Protein AF-A0A1Y2CFA2-F1 (afdb_monomer)

Mean predicted aligned error: 14.26 Å

Nearest PDB structures (foldseek):
  2e2l-assembly1_D  TM=8.781E-01  e=7.350E-03  Helicobacter pylori 26695
  4hgd-assembly1_D  TM=7.201E-01  e=1.863E-02  Saccharomyces cerevisiae S288C
  2e2k-assembly1_D  TM=7.948E-01  e=2.327E-01  Helicobacter pylori 26695
  4p22-assembly1_B  TM=5.079E-01  e=4.328E+00  Homo sapiens

Solvent-accessible surface area (backbone atoms only — not comparable to full-atom values): 8482 Å² total; per-residue (Å²): 119,87,53,78,85,76,58,75,93,52,77,80,54,64,68,43,83,42,81,50,80,39,87,36,44,72,59,21,53,53,55,50,52,45,42,19,51,51,13,41,42,50,40,17,23,34,43,33,46,37,38,60,38,4,42,27,35,36,25,38,35,80,34,47,74,79,44,77,33,48,29,93,67,45,61,101,69,87,87,83,91,81,86,78,73,94,70,74,59,78,43,64,61,89,51,53,62,61,52,50,52,50,50,51,51,50,50,52,52,56,61,48,40,77,76,34,77,71,51,43,53,56,50,52,55,46,51,60,47,50,55,49,52,52,51,53,51,55,52,52,57,49,54,62,62,68,69,72,120

Organism: NCBI:txid329046

Foldseek 3Di:
DQDLVPDDLDLPAAEDEAEEEDQAAVVQVVVLQSVLVSLQQNQHKYFYDYPLRHKGFIAHSNSDTPDIAHRPRDDPDDDDDDDTDPDGDSRPSPCPVVVVVVVVVVVVLVVVCVVDPVSVVVVVVVVVVVVVVVVVVVVVVVVVVVVPD

Sequence (149 aa):
MDHPSLFPSSHFIDLVLSPAGIWDVSVGLVHMKMAAQRAVENGFGILRCDSKEGVSGYIDPTGRVQTQFRGSEMAESFALTVGFPKEKKKGGVGYGYWIVLFLVACWTAFGVWESDPEVKELVGAWKNRVLRFVRNFEDDDQVLRTSCI

pLDDT: mean 74.21, std 15.11, range [38.12, 94.12]

Secondary structure (DSSP, 8-state):
---GGGS---TT-SEEEEE---S-HHHHHHHHHHHHHHHHHHT-EEEEE--TTSEEEEE-TTS-EEEEEEGGG--S------PPPSS-----HHHHHHHHHHHHHHHHHHHHHTT-HHHHHHHHHHHHHHHHHHHHHHHHHHHHHHS--

Structure (mmCIF, N/CA/C/O backbone):
data_AF-A0A1Y2CFA2-F1
#
_entry.id   AF-A0A1Y2CFA2-F1
#
loop_
_atom_site.group_PDB
_atom_site.id
_atom_site.type_symbol
_atom_site.label_atom_id
_atom_site.label_alt_id
_atom_site.label_comp_id
_atom_site.label_asym_id
_atom_site.label_entity_id
_atom_site.label_seq_id
_atom_site.pdbx_PDB_ins_code
_atom_site.Cartn_x
_atom_site.Cartn_y
_atom_site.Cartn_z
_atom_site.occupancy
_atom_site.B_iso_or_equiv
_atom_site.auth_seq_id
_atom_site.auth_comp_id
_atom_site.auth_asym_id
_atom_site.auth_atom_id
_atom_site.pdbx_PDB_model_num
ATOM 1 N N . MET A 1 1 ? 1.886 -9.527 2.588 1.00 61.09 1 MET A N 1
ATOM 2 C CA . MET A 1 1 ? 1.738 -8.344 1.703 1.00 61.09 1 MET A CA 1
ATOM 3 C C . MET A 1 1 ? 3.057 -7.920 1.074 1.00 61.09 1 MET A C 1
ATOM 5 O O . MET A 1 1 ? 3.043 -7.374 -0.020 1.00 61.09 1 MET A O 1
ATOM 9 N N . ASP A 1 2 ? 4.189 -8.175 1.728 1.00 65.38 2 ASP A N 1
ATOM 10 C CA . ASP A 1 2 ? 5.482 -7.560 1.390 1.00 65.38 2 ASP A CA 1
ATOM 11 C C . ASP A 1 2 ? 6.210 -8.234 0.213 1.00 65.38 2 ASP A C 1
ATOM 13 O O . ASP A 1 2 ? 7.371 -7.948 -0.065 1.00 65.38 2 ASP A O 1
ATOM 17 N N . HIS A 1 3 ? 5.544 -9.158 -0.484 1.00 66.56 3 HIS A N 1
ATOM 18 C CA . HIS A 1 3 ? 6.091 -9.884 -1.626 1.00 66.56 3 HIS A CA 1
ATOM 19 C C . HIS A 1 3 ? 5.298 -9.539 -2.890 1.00 66.56 3 HIS A C 1
ATOM 21 O O . HIS A 1 3 ? 4.165 -10.001 -3.044 1.00 66.56 3 HIS A O 1
ATOM 27 N N . PRO A 1 4 ? 5.884 -8.729 -3.794 1.00 63.28 4 PRO A N 1
ATOM 28 C CA . PRO A 1 4 ? 5.238 -8.272 -5.022 1.00 63.28 4 PRO A CA 1
ATOM 29 C C . PRO A 1 4 ? 4.705 -9.397 -5.903 1.00 63.28 4 PRO A C 1
ATOM 31 O O . PRO A 1 4 ? 3.626 -9.280 -6.470 1.00 63.28 4 PRO A O 1
ATOM 34 N N . SER A 1 5 ? 5.458 -10.494 -5.987 1.00 65.00 5 SER A N 1
ATOM 35 C CA . SER A 1 5 ? 5.206 -11.616 -6.892 1.00 65.00 5 SER A CA 1
ATOM 36 C C . SER A 1 5 ? 3.989 -12.462 -6.522 1.00 65.00 5 SER A C 1
ATOM 38 O O . SER A 1 5 ? 3.522 -13.236 -7.351 1.00 65.00 5 SER A O 1
ATOM 40 N N . LEU A 1 6 ? 3.477 -12.334 -5.295 1.00 66.62 6 LEU A N 1
ATOM 41 C CA . LEU A 1 6 ? 2.348 -13.134 -4.814 1.00 66.62 6 LEU A CA 1
ATOM 42 C C . LEU A 1 6 ? 0.987 -12.540 -5.184 1.00 66.62 6 LEU A C 1
ATOM 44 O O . LEU A 1 6 ? -0.025 -13.218 -5.026 1.00 66.62 6 LEU A O 1
ATOM 48 N N . PHE A 1 7 ? 0.942 -11.295 -5.667 1.00 67.00 7 PHE A N 1
ATOM 49 C CA . PHE A 1 7 ? -0.305 -10.689 -6.117 1.00 67.00 7 PHE A CA 1
ATOM 50 C C . PHE A 1 7 ? -0.507 -10.977 -7.604 1.00 67.00 7 PHE A C 1
ATOM 52 O O . PHE A 1 7 ? 0.239 -10.445 -8.430 1.00 67.00 7 PHE A O 1
ATOM 59 N N . PRO A 1 8 ? -1.499 -11.812 -7.974 1.00 59.78 8 PRO A N 1
ATOM 60 C CA . PRO A 1 8 ? -1.845 -11.967 -9.374 1.00 59.78 8 PRO A CA 1
ATOM 61 C C . PRO A 1 8 ? -2.270 -10.600 -9.909 1.00 59.78 8 PRO A C 1
ATOM 63 O O . PRO A 1 8 ? -2.994 -9.867 -9.232 1.00 59.78 8 PRO A O 1
ATOM 66 N N . SER A 1 9 ? -1.833 -10.267 -11.124 1.00 60.28 9 SER A N 1
ATOM 67 C CA . SER A 1 9 ? -2.206 -9.052 -11.862 1.00 60.28 9 SER A CA 1
ATOM 68 C C . SER A 1 9 ? -3.685 -9.117 -12.268 1.00 60.28 9 SER A C 1
ATOM 70 O O . SER A 1 9 ? -4.040 -9.197 -13.439 1.00 60.28 9 SER A O 1
ATOM 72 N N . SER A 1 10 ? -4.572 -9.198 -11.285 1.00 60.12 10 SER A N 1
ATOM 73 C CA . SER A 1 10 ? -5.991 -9.419 -11.479 1.00 60.12 10 SER A CA 1
ATOM 74 C C . SER A 1 10 ? -6.677 -8.060 -11.506 1.00 60.12 10 SER A C 1
ATOM 76 O O . SER A 1 10 ? -6.833 -7.397 -10.481 1.00 60.12 10 SER A O 1
ATOM 78 N N . HIS A 1 11 ? -7.141 -7.670 -12.691 1.00 64.75 11 HIS A N 1
ATOM 79 C CA . HIS A 1 11 ? -7.908 -6.443 -12.910 1.00 64.75 11 HIS A CA 1
ATOM 80 C C . HIS A 1 11 ? -9.305 -6.461 -12.270 1.00 64.75 11 HIS A C 1
ATOM 82 O O . HIS A 1 11 ? -10.067 -5.525 -12.477 1.00 64.75 11 HIS A O 1
ATOM 88 N N . PHE A 1 12 ? -9.670 -7.507 -11.522 1.00 74.25 12 PHE A N 1
ATOM 89 C CA . PHE A 1 12 ? -11.026 -7.708 -11.011 1.00 74.25 12 PHE A CA 1
ATOM 90 C C . PHE A 1 12 ? -11.165 -7.522 -9.501 1.00 74.25 12 PHE A C 1
ATOM 92 O O . PHE A 1 12 ? -12.290 -7.547 -9.012 1.00 74.25 12 PHE A O 1
ATOM 99 N N . ILE A 1 13 ? -10.081 -7.284 -8.766 1.00 82.12 13 ILE A N 1
ATOM 100 C CA . ILE A 1 13 ? -10.134 -7.120 -7.308 1.00 82.12 13 ILE A CA 1
ATOM 101 C C . ILE A 1 13 ? -10.300 -5.637 -6.966 1.00 82.12 13 ILE A C 1
ATOM 103 O O . ILE A 1 13 ? -9.520 -4.815 -7.428 1.00 82.12 13 ILE A O 1
ATOM 107 N N . ASP A 1 14 ? -11.312 -5.305 -6.160 1.00 86.44 14 ASP A N 1
ATOM 108 C CA . ASP A 1 14 ? -11.540 -3.939 -5.651 1.00 86.44 14 ASP A CA 1
ATOM 109 C C . ASP A 1 14 ? -10.980 -3.733 -4.241 1.00 86.44 14 ASP A C 1
ATOM 111 O O . ASP A 1 14 ? -10.549 -2.635 -3.889 1.00 86.44 14 ASP A O 1
ATOM 115 N N . LEU A 1 15 ? -10.973 -4.800 -3.437 1.00 88.12 15 LEU A N 1
ATOM 116 C CA . LEU A 1 15 ? -10.531 -4.799 -2.049 1.00 88.12 15 LEU A CA 1
ATOM 117 C C . LEU A 1 15 ? -9.751 -6.073 -1.737 1.00 88.12 15 LEU A C 1
ATOM 119 O O . LEU A 1 15 ? -10.203 -7.176 -2.041 1.00 88.12 15 LEU A O 1
ATOM 123 N N . VAL A 1 16 ? -8.622 -5.919 -1.055 1.00 90.00 16 VAL A N 1
ATOM 124 C CA . VAL A 1 16 ? -7.852 -7.015 -0.469 1.00 90.00 16 VAL A CA 1
ATOM 125 C C . VAL A 1 16 ? -7.904 -6.919 1.048 1.00 90.00 16 VAL A C 1
ATOM 127 O O . VAL A 1 16 ? -7.634 -5.867 1.628 1.00 90.00 16 VAL A O 1
ATOM 130 N N . LEU A 1 17 ? -8.207 -8.045 1.691 1.00 91.31 17 LEU A N 1
ATOM 131 C CA . LEU A 1 17 ? -8.085 -8.195 3.135 1.00 91.31 17 LEU A CA 1
ATOM 132 C C . LEU A 1 17 ? -6.664 -8.632 3.488 1.00 91.31 17 LEU A C 1
ATOM 134 O O . LEU A 1 17 ? -6.119 -9.560 2.893 1.00 91.31 17 LEU A O 1
ATOM 138 N N . SER A 1 18 ? -6.075 -7.960 4.469 1.00 89.69 18 SER A N 1
ATOM 139 C CA . SER A 1 18 ? -4.706 -8.193 4.911 1.00 89.69 18 SER A CA 1
ATOM 140 C C . SER A 1 18 ? -4.644 -8.378 6.418 1.00 89.69 18 SER A C 1
ATOM 142 O O . SER A 1 18 ? -4.257 -7.440 7.124 1.00 89.69 18 SER A O 1
ATOM 144 N N . PRO A 1 19 ? -5.009 -9.564 6.923 1.00 89.75 19 PRO A N 1
ATOM 145 C CA . PRO A 1 19 ? -4.743 -9.896 8.310 1.00 89.75 19 PRO A CA 1
ATOM 146 C C . PRO A 1 19 ? -3.228 -9.909 8.560 1.00 89.75 19 PRO A C 1
ATOM 148 O O . PRO A 1 19 ? -2.451 -10.397 7.735 1.00 89.75 19 PRO A O 1
ATOM 151 N N . ALA A 1 20 ? -2.812 -9.349 9.687 1.00 86.56 20 ALA A N 1
ATOM 152 C CA . ALA A 1 20 ? -1.434 -9.316 10.150 1.00 86.56 20 ALA A CA 1
ATOM 153 C C . ALA A 1 20 ? -1.381 -9.581 11.664 1.00 86.56 20 ALA A C 1
ATOM 155 O O . ALA A 1 20 ? -2.386 -9.473 12.363 1.00 86.56 20 ALA A O 1
ATOM 156 N N . GLY A 1 21 ? -0.210 -9.986 12.148 1.00 84.94 21 GLY A N 1
ATOM 157 C CA . GLY A 1 21 ? 0.059 -10.236 13.563 1.00 84.94 21 GLY A CA 1
ATOM 158 C C . GLY A 1 21 ? 1.416 -9.661 13.932 1.00 84.94 21 GLY A C 1
ATOM 159 O O . GLY A 1 21 ? 2.360 -10.403 14.190 1.00 84.94 21 GLY A O 1
ATOM 160 N N . ILE A 1 22 ? 1.537 -8.341 13.842 1.00 83.94 22 ILE A N 1
ATOM 161 C CA . ILE A 1 22 ? 2.773 -7.625 14.141 1.00 83.94 22 ILE A CA 1
ATOM 162 C C . ILE A 1 22 ? 2.851 -7.332 15.643 1.00 83.94 22 ILE A C 1
ATOM 164 O O . ILE A 1 22 ? 1.848 -6.992 16.267 1.00 83.94 22 ILE A O 1
ATOM 168 N N . TRP A 1 23 ? 4.060 -7.474 16.189 1.00 81.56 23 TRP A N 1
ATOM 169 C CA . TRP A 1 23 ? 4.400 -7.342 17.614 1.00 81.56 23 TRP A CA 1
ATOM 170 C C . TRP A 1 23 ? 4.865 -5.934 18.017 1.00 81.56 23 TRP A C 1
ATOM 172 O O . TRP A 1 23 ? 5.237 -5.701 19.161 1.00 81.56 23 TRP A O 1
ATOM 182 N N . ASP A 1 24 ? 4.942 -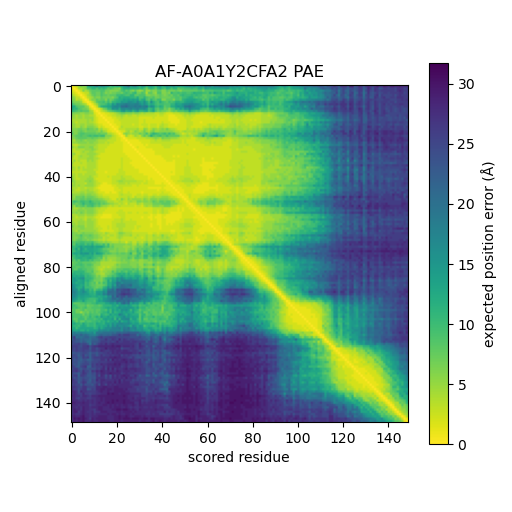5.004 17.065 1.00 87.06 24 ASP A N 1
ATOM 183 C CA . ASP A 1 24 ? 5.424 -3.649 17.308 1.00 87.06 24 ASP A CA 1
ATOM 184 C C . ASP A 1 24 ? 4.843 -2.626 16.316 1.00 87.06 24 ASP A C 1
ATOM 186 O O . ASP A 1 24 ? 4.787 -2.842 15.099 1.00 87.06 24 ASP A O 1
ATOM 190 N N . VAL A 1 25 ? 4.462 -1.456 16.833 1.00 89.12 25 VAL A N 1
ATOM 191 C CA . VAL A 1 25 ? 3.822 -0.394 16.045 1.00 89.12 25 VAL A CA 1
ATOM 192 C C . VAL A 1 25 ? 4.772 0.168 14.986 1.00 89.12 25 VAL A C 1
ATOM 194 O O . VAL A 1 25 ? 4.338 0.472 13.873 1.00 89.12 25 VAL A O 1
ATOM 197 N N . SER A 1 26 ? 6.067 0.304 15.288 1.00 89.69 26 SER A N 1
ATOM 198 C CA . SER A 1 26 ? 7.049 0.843 14.341 1.00 89.69 26 SER A CA 1
ATOM 199 C C . SER A 1 26 ? 7.238 -0.090 13.144 1.00 89.69 26 SER A C 1
ATOM 201 O O . SER A 1 26 ? 7.243 0.371 11.998 1.00 89.69 26 SER A O 1
ATOM 203 N N . VAL A 1 27 ? 7.263 -1.404 13.389 1.00 88.88 27 VAL A N 1
ATOM 204 C CA . VAL A 1 27 ? 7.261 -2.429 12.338 1.00 88.88 27 VAL A CA 1
ATOM 205 C C . VAL A 1 27 ? 5.949 -2.353 11.554 1.00 88.88 27 VAL A C 1
ATOM 207 O O . VAL A 1 27 ? 5.960 -2.271 10.324 1.00 88.88 27 VAL A O 1
ATOM 210 N N . GLY A 1 28 ? 4.811 -2.249 12.245 1.00 88.56 28 GLY A N 1
ATOM 211 C CA . GLY A 1 28 ? 3.493 -2.112 11.622 1.00 88.56 28 GLY A CA 1
ATOM 212 C C . GLY A 1 28 ? 3.397 -0.931 10.654 1.00 88.56 28 GLY A C 1
ATOM 213 O O . GLY A 1 28 ? 2.842 -1.065 9.562 1.00 88.56 28 GLY A O 1
ATOM 214 N N . LEU A 1 29 ? 4.011 0.206 10.991 1.00 91.00 29 LEU A N 1
ATOM 215 C CA . LEU A 1 29 ? 4.069 1.382 10.119 1.00 91.0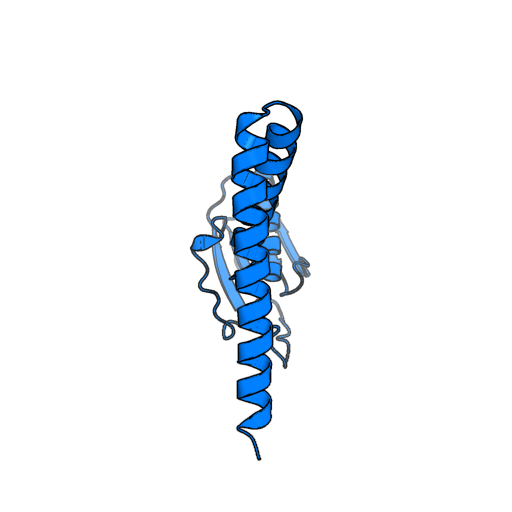0 29 LEU A CA 1
ATOM 216 C C . LEU A 1 29 ? 4.866 1.134 8.836 1.00 91.00 29 LEU A C 1
ATOM 218 O O . LEU A 1 29 ? 4.463 1.604 7.769 1.00 91.00 29 LEU A O 1
ATOM 222 N N . VAL A 1 30 ? 5.977 0.402 8.913 1.00 91.38 30 VAL A N 1
ATOM 223 C CA . VAL A 1 30 ? 6.770 0.034 7.731 1.00 91.38 30 VAL A CA 1
ATOM 224 C C . VAL A 1 30 ? 5.958 -0.881 6.816 1.00 91.38 30 VAL A C 1
ATOM 226 O O . VAL A 1 30 ? 5.835 -0.605 5.621 1.00 91.38 30 VAL A O 1
ATOM 229 N N . HIS A 1 31 ? 5.315 -1.905 7.374 1.00 90.69 31 HIS A N 1
ATOM 230 C CA . HIS A 1 31 ? 4.466 -2.808 6.598 1.00 90.69 31 HIS A CA 1
ATOM 231 C C . HIS A 1 31 ? 3.219 -2.108 6.030 1.00 90.69 31 HIS A C 1
ATOM 233 O O . HIS A 1 31 ? 2.748 -2.469 4.951 1.00 90.69 31 HIS A O 1
ATOM 239 N N . MET A 1 32 ? 2.689 -1.084 6.706 1.00 90.19 32 MET A N 1
ATOM 240 C CA . MET A 1 32 ? 1.597 -0.262 6.175 1.00 90.19 32 MET A CA 1
ATOM 241 C C . MET A 1 32 ? 2.039 0.524 4.932 1.00 90.19 32 MET A C 1
ATOM 243 O O . MET A 1 32 ? 1.296 0.593 3.955 1.00 90.19 32 MET A O 1
ATOM 247 N N . LYS A 1 33 ? 3.273 1.053 4.917 1.00 91.56 33 LYS A N 1
ATOM 248 C CA . LYS A 1 33 ? 3.852 1.704 3.726 1.00 91.56 33 LYS A CA 1
ATOM 249 C C . LYS A 1 33 ? 4.038 0.719 2.571 1.00 91.56 33 LYS A C 1
ATOM 251 O O . LYS A 1 33 ? 3.699 1.040 1.435 1.00 91.56 33 LYS A O 1
ATOM 256 N N . MET A 1 34 ? 4.527 -0.489 2.855 1.00 90.62 34 MET A N 1
ATOM 257 C CA . MET A 1 34 ? 4.672 -1.538 1.838 1.00 90.62 34 MET A CA 1
ATOM 258 C C . MET A 1 34 ? 3.314 -1.942 1.256 1.00 90.62 34 MET A C 1
ATOM 260 O O . MET A 1 34 ? 3.176 -2.041 0.037 1.00 90.62 34 MET A O 1
ATOM 264 N N . ALA A 1 35 ? 2.296 -2.104 2.106 1.00 90.38 35 ALA A N 1
ATOM 265 C CA . ALA A 1 35 ? 0.927 -2.365 1.673 1.00 90.38 35 ALA A CA 1
ATOM 266 C C . ALA A 1 35 ? 0.387 -1.226 0.795 1.00 90.38 35 ALA A C 1
ATOM 268 O O . ALA A 1 35 ? -0.176 -1.493 -0.261 1.00 90.38 35 ALA A O 1
ATOM 269 N N . ALA A 1 36 ? 0.628 0.038 1.150 1.00 90.81 36 ALA A N 1
ATOM 270 C CA . ALA A 1 36 ? 0.210 1.168 0.323 1.00 90.81 36 ALA A CA 1
ATOM 271 C C . ALA A 1 36 ? 0.808 1.134 -1.085 1.00 90.81 36 ALA A C 1
ATOM 273 O O . ALA A 1 36 ? 0.103 1.377 -2.064 1.00 90.81 36 ALA A O 1
ATOM 274 N N . GLN A 1 37 ? 2.074 0.741 -1.209 1.00 89.00 37 GLN A N 1
ATOM 275 C CA . GLN A 1 37 ? 2.678 0.528 -2.518 1.00 89.00 37 GLN A CA 1
ATOM 276 C C . GLN A 1 37 ? 1.987 -0.612 -3.288 1.00 89.00 37 GLN A C 1
ATOM 278 O O . GLN A 1 37 ? 1.740 -0.471 -4.484 1.00 89.00 37 GLN A O 1
ATOM 283 N N . ARG A 1 38 ? 1.599 -1.710 -2.619 1.00 85.75 38 ARG A N 1
ATOM 284 C CA . ARG A 1 38 ? 0.827 -2.793 -3.261 1.00 85.75 38 ARG A CA 1
ATOM 285 C C . ARG A 1 38 ? -0.534 -2.308 -3.770 1.00 85.75 38 ARG A C 1
ATOM 287 O O . ARG A 1 38 ? -0.936 -2.724 -4.856 1.00 85.75 38 ARG A O 1
ATOM 294 N N . ALA A 1 39 ? -1.213 -1.437 -3.019 1.00 87.94 39 ALA A N 1
ATOM 295 C CA . ALA A 1 39 ? -2.492 -0.852 -3.422 1.00 87.94 39 ALA A CA 1
ATOM 296 C C . ALA A 1 39 ? -2.348 -0.038 -4.717 1.00 87.94 39 ALA A C 1
ATOM 298 O O . ALA A 1 39 ? -3.117 -0.242 -5.652 1.00 87.94 39 ALA A O 1
ATOM 299 N N . VAL A 1 40 ? -1.310 0.805 -4.806 1.00 86.38 40 VAL A N 1
ATOM 300 C CA . VAL A 1 40 ? -1.003 1.605 -6.008 1.00 86.38 40 VAL A CA 1
ATOM 301 C C . VAL A 1 40 ? -0.676 0.724 -7.201 1.00 86.38 40 VAL A C 1
ATOM 303 O O . VAL A 1 40 ? -1.217 0.919 -8.286 1.00 86.38 40 VAL A O 1
ATOM 306 N N . GLU A 1 41 ? 0.230 -0.233 -7.010 1.00 80.75 41 GLU A N 1
ATOM 307 C C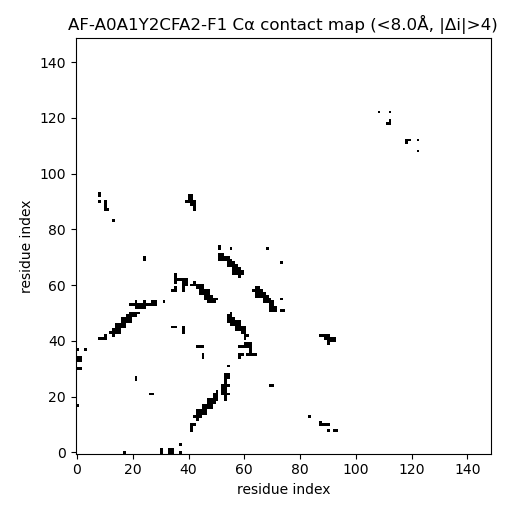A . GLU A 1 41 ? 0.713 -1.078 -8.097 1.00 80.75 41 GLU A CA 1
ATOM 308 C C . GLU A 1 41 ? -0.438 -1.860 -8.742 1.00 80.75 41 GLU A C 1
ATOM 310 O O . GLU A 1 41 ? -0.538 -1.928 -9.969 1.00 80.75 41 GLU A O 1
ATOM 315 N N . ASN A 1 42 ? -1.347 -2.393 -7.924 1.00 80.69 42 ASN A N 1
ATOM 316 C CA . ASN A 1 42 ? -2.422 -3.256 -8.399 1.00 80.69 42 ASN A CA 1
ATOM 317 C C . ASN A 1 42 ? -3.758 -2.536 -8.633 1.00 80.69 42 ASN A C 1
ATOM 319 O O . ASN A 1 42 ? -4.630 -3.090 -9.299 1.00 80.69 42 ASN A O 1
ATOM 323 N N . GLY A 1 43 ? -3.929 -1.316 -8.122 1.00 83.12 43 GLY A N 1
ATOM 324 C CA . GLY A 1 43 ? -5.154 -0.534 -8.281 1.00 83.12 43 GLY A CA 1
ATOM 325 C C . GLY A 1 43 ? -6.341 -1.024 -7.444 1.00 83.12 43 GLY A C 1
ATOM 326 O O . GLY A 1 43 ? -7.480 -0.768 -7.828 1.00 83.12 43 GLY A O 1
ATOM 327 N N . PHE A 1 44 ? -6.098 -1.693 -6.313 1.00 87.12 44 PHE A N 1
ATOM 328 C CA . PHE A 1 44 ? -7.135 -2.127 -5.366 1.00 87.12 44 PHE A CA 1
ATOM 329 C C . PHE A 1 44 ? -6.969 -1.466 -3.996 1.00 87.12 44 PHE A C 1
ATOM 331 O O . PHE A 1 44 ? -5.870 -1.068 -3.613 1.00 87.12 44 PHE A O 1
ATOM 338 N N . GLY A 1 45 ? -8.058 -1.378 -3.233 1.00 90.56 45 GLY A N 1
ATOM 339 C CA . GLY A 1 45 ? -8.008 -0.973 -1.832 1.00 90.56 45 GLY A CA 1
ATOM 340 C C . GLY A 1 45 ? -7.479 -2.101 -0.949 1.00 90.56 45 GLY A C 1
ATOM 341 O O . GLY A 1 45 ? -7.637 -3.281 -1.262 1.00 90.56 45 GLY A O 1
ATOM 342 N N . ILE A 1 46 ? -6.874 -1.758 0.182 1.00 92.31 46 ILE A N 1
ATOM 343 C CA . ILE A 1 46 ? -6.395 -2.722 1.173 1.00 92.31 46 ILE A CA 1
ATOM 344 C C . ILE A 1 46 ? -7.018 -2.401 2.518 1.00 92.31 46 ILE A C 1
ATOM 346 O O . ILE A 1 46 ? -6.803 -1.322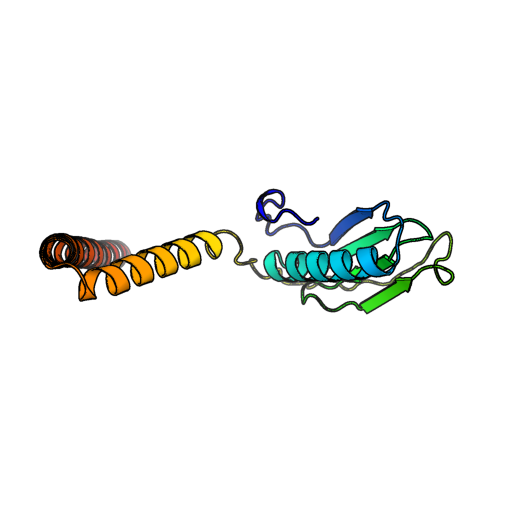 3.067 1.00 92.31 46 ILE A O 1
ATOM 350 N N . LEU A 1 47 ? -7.728 -3.374 3.080 1.00 93.81 47 LEU A N 1
ATOM 351 C CA . LEU A 1 47 ? -8.135 -3.352 4.476 1.00 93.81 47 LEU A CA 1
ATOM 352 C C . LEU A 1 47 ? -7.151 -4.194 5.282 1.00 93.81 47 LEU A C 1
ATOM 354 O O . LEU A 1 47 ? -7.084 -5.415 5.131 1.00 93.81 47 LEU A O 1
ATOM 358 N N . ARG A 1 48 ? -6.369 -3.529 6.124 1.00 91.38 48 ARG A N 1
ATOM 359 C CA . ARG A 1 48 ? -5.391 -4.163 6.998 1.00 91.38 48 ARG A CA 1
ATOM 360 C C . ARG A 1 48 ? -5.960 -4.276 8.405 1.00 91.38 48 ARG A C 1
ATOM 362 O O . ARG A 1 48 ? -6.332 -3.267 9.003 1.00 91.38 48 ARG A O 1
ATOM 369 N N . CYS A 1 49 ? -5.969 -5.496 8.925 1.00 89.75 49 CYS A N 1
ATOM 370 C CA . CYS A 1 49 ? -6.394 -5.795 10.287 1.00 89.75 49 CYS A CA 1
ATOM 371 C C . CYS A 1 49 ? -5.221 -6.458 11.000 1.00 89.75 49 CYS A C 1
ATOM 373 O O . CYS A 1 49 ? -4.782 -7.529 10.591 1.00 89.75 49 CYS A O 1
ATOM 375 N N . ASP A 1 50 ? -4.691 -5.801 12.017 1.00 89.56 50 ASP A N 1
ATOM 376 C CA . ASP A 1 50 ? -3.529 -6.245 12.779 1.00 89.56 50 ASP A CA 1
ATOM 377 C C . ASP A 1 50 ? -3.905 -6.475 14.250 1.00 89.56 50 ASP A C 1
ATOM 379 O O . ASP A 1 50 ? -5.005 -6.127 14.688 1.00 89.56 50 ASP A O 1
ATOM 383 N N . SER A 1 51 ? -2.991 -7.074 15.009 1.00 84.69 51 SER A N 1
ATOM 384 C CA . SER A 1 51 ? -3.128 -7.235 16.459 1.00 84.69 51 SER A CA 1
ATOM 385 C C . SER A 1 51 ? -3.036 -5.881 17.179 1.00 84.69 51 SER A C 1
ATOM 387 O O . SER A 1 51 ? -2.516 -4.927 16.604 1.00 84.69 51 SER A O 1
ATOM 389 N N . LYS A 1 52 ? -3.456 -5.796 18.455 1.00 81.81 52 LYS A N 1
ATOM 390 C CA . LYS A 1 52 ? -3.397 -4.558 19.268 1.00 81.81 52 LYS A CA 1
ATOM 391 C C . LYS A 1 52 ? -2.004 -3.915 19.344 1.00 81.81 52 LYS A C 1
ATOM 393 O O . LYS A 1 52 ? -1.908 -2.734 19.646 1.00 81.81 52 LYS A O 1
ATOM 398 N N . GLU A 1 53 ? -0.935 -4.652 19.068 1.00 84.62 53 GLU A N 1
ATOM 399 C CA . GLU A 1 53 ? 0.442 -4.141 19.090 1.00 84.62 53 GLU A CA 1
ATOM 400 C C . GLU A 1 53 ? 0.917 -3.635 17.716 1.00 84.62 53 GLU A C 1
ATOM 402 O O . GLU A 1 53 ? 1.980 -3.027 17.607 1.00 84.62 53 GLU A O 1
ATOM 407 N N . GLY A 1 54 ? 0.120 -3.840 16.665 1.00 87.50 54 GLY A N 1
ATOM 408 C CA . GLY A 1 54 ? 0.436 -3.482 15.287 1.00 87.50 54 GLY A CA 1
ATOM 409 C C . GLY A 1 54 ? -0.261 -2.214 14.785 1.00 87.50 54 GLY A C 1
ATOM 410 O O . GLY A 1 54 ? -0.473 -1.231 15.505 1.00 87.50 54 GLY A O 1
ATOM 411 N N . VAL A 1 55 ? -0.593 -2.230 13.490 1.00 90.50 55 VAL A N 1
ATOM 412 C CA . VAL A 1 55 ? -1.248 -1.116 12.792 1.00 90.50 55 VAL A CA 1
ATOM 413 C C . VAL A 1 55 ? -2.370 -1.642 11.903 1.00 90.50 55 VAL A C 1
ATOM 415 O O . VAL A 1 55 ? -2.120 -2.319 10.904 1.00 90.50 55 VAL A O 1
ATOM 418 N N . SER A 1 56 ? -3.599 -1.252 12.233 1.00 91.75 56 SER A N 1
ATOM 419 C CA . SER A 1 56 ? -4.795 -1.522 11.431 1.00 91.75 56 SER A CA 1
ATOM 420 C C . SER A 1 56 ? -5.198 -0.285 10.635 1.00 91.75 56 SER A C 1
ATOM 422 O O . SER A 1 56 ? -4.893 0.845 11.021 1.00 91.75 56 SER A O 1
ATOM 424 N N . GLY A 1 57 ? -5.895 -0.466 9.519 1.00 92.19 57 GLY A N 1
ATOM 425 C CA . GLY A 1 57 ? -6.378 0.663 8.734 1.00 92.19 57 GLY A CA 1
ATOM 426 C C . GLY A 1 57 ? -6.833 0.307 7.331 1.00 92.19 57 GLY A C 1
ATOM 427 O O . GLY A 1 57 ? -6.753 -0.840 6.894 1.00 92.19 57 GLY A O 1
ATOM 428 N N . TYR A 1 58 ? -7.284 1.329 6.612 1.00 94.12 58 TYR A N 1
ATOM 429 C CA . TYR A 1 58 ? -7.685 1.217 5.216 1.00 94.12 58 TYR A CA 1
ATOM 430 C C . TYR A 1 58 ? -6.791 2.076 4.327 1.00 94.12 58 TYR A C 1
ATOM 432 O O . TYR A 1 58 ? -6.514 3.242 4.628 1.00 94.12 58 TYR A O 1
ATOM 440 N N . ILE A 1 59 ? -6.363 1.480 3.219 1.00 94.06 59 ILE A N 1
ATOM 441 C CA . ILE A 1 59 ? -5.569 2.112 2.177 1.00 94.06 59 ILE A CA 1
ATOM 442 C C . ILE A 1 59 ? -6.377 2.085 0.893 1.00 94.06 59 ILE A C 1
ATOM 444 O O . ILE A 1 59 ? -6.844 1.027 0.475 1.00 94.06 59 ILE A O 1
ATOM 448 N N . ASP A 1 60 ? -6.544 3.237 0.263 1.00 91.62 60 ASP A N 1
ATOM 449 C CA . ASP A 1 60 ? -7.255 3.309 -1.005 1.00 91.62 60 ASP A CA 1
ATOM 450 C C . ASP A 1 60 ? -6.369 2.865 -2.193 1.00 91.62 60 ASP A C 1
ATOM 452 O O . ASP A 1 60 ? -5.147 2.743 -2.052 1.00 91.62 60 ASP A O 1
ATOM 456 N N . PRO A 1 61 ? -6.949 2.649 -3.390 1.00 88.56 61 PRO A N 1
ATOM 457 C CA . PRO A 1 61 ? -6.195 2.274 -4.591 1.00 88.56 61 PRO A CA 1
ATOM 458 C C . PRO A 1 61 ? -5.101 3.263 -5.023 1.00 88.56 61 PRO A C 1
ATOM 460 O O . PRO A 1 61 ? -4.299 2.949 -5.897 1.00 88.56 61 PRO A O 1
ATOM 463 N N . THR A 1 62 ? -5.071 4.475 -4.462 1.00 88.62 62 THR A N 1
ATOM 464 C CA . THR A 1 62 ? -4.032 5.481 -4.735 1.00 88.62 62 THR A CA 1
ATOM 465 C C . THR A 1 62 ? -2.878 5.419 -3.736 1.00 88.62 62 THR A C 1
ATOM 467 O O . THR A 1 62 ? -1.951 6.225 -3.817 1.00 88.62 62 THR A O 1
ATOM 470 N N . GLY A 1 63 ? -2.916 4.467 -2.800 1.00 89.06 63 GLY A N 1
ATOM 471 C CA . GLY A 1 63 ? -1.924 4.313 -1.741 1.00 89.06 63 GLY A CA 1
ATOM 472 C C . GLY A 1 63 ? -2.116 5.281 -0.578 1.00 89.06 63 GLY A C 1
ATOM 473 O O . GLY A 1 63 ? -1.248 5.360 0.292 1.00 89.06 63 GLY A O 1
ATOM 474 N N . ARG A 1 64 ? -3.224 6.031 -0.526 1.00 90.94 64 ARG A N 1
ATOM 475 C CA . ARG A 1 64 ? -3.494 6.927 0.600 1.00 90.94 64 ARG A CA 1
ATOM 476 C C . ARG A 1 64 ? -4.105 6.144 1.749 1.00 90.94 64 ARG A C 1
ATOM 478 O O . ARG A 1 64 ? -5.083 5.418 1.582 1.00 90.94 64 ARG A O 1
ATOM 485 N N . VAL A 1 65 ? -3.536 6.332 2.934 1.00 93.06 65 VAL A N 1
ATOM 486 C CA . VAL A 1 65 ? -4.092 5.803 4.180 1.00 93.06 65 VAL A CA 1
ATOM 487 C C . VAL A 1 65 ? -5.258 6.702 4.589 1.00 93.06 65 VAL A C 1
ATOM 489 O O . VAL A 1 65 ? -5.048 7.839 5.000 1.00 93.06 65 VAL A O 1
ATOM 492 N N . GLN A 1 66 ? -6.484 6.206 4.438 1.00 89.94 66 GLN A N 1
ATOM 493 C CA . GLN A 1 66 ? 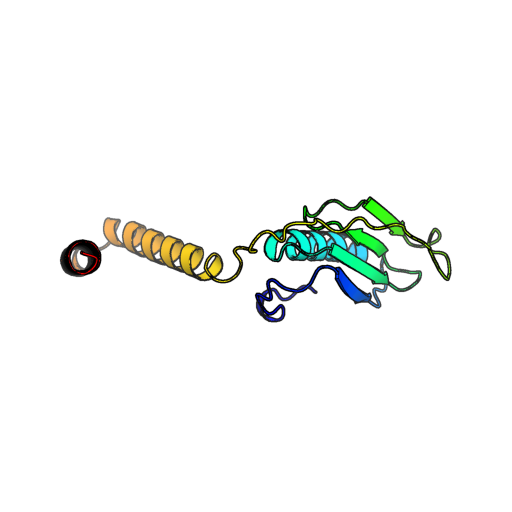-7.714 6.938 4.776 1.00 89.94 66 GLN A CA 1
ATOM 494 C C . GLN A 1 66 ? -7.996 6.883 6.279 1.00 89.94 66 GLN A C 1
ATOM 496 O O . GLN A 1 66 ? -8.494 7.833 6.876 1.00 89.94 66 GLN A O 1
ATOM 501 N N . THR A 1 67 ? -7.688 5.750 6.906 1.00 88.38 67 THR A N 1
ATOM 502 C CA . THR A 1 67 ? -7.873 5.556 8.344 1.00 88.38 67 THR A CA 1
ATOM 503 C C . THR A 1 67 ? -6.793 4.642 8.877 1.00 88.38 67 THR A C 1
ATOM 505 O O . THR A 1 67 ? -6.371 3.706 8.194 1.00 88.38 67 THR A O 1
ATOM 508 N N . GLN A 1 68 ? -6.350 4.928 10.096 1.00 90.69 68 GLN A N 1
ATOM 509 C CA . GLN A 1 68 ? -5.279 4.208 10.749 1.00 90.69 68 GLN A CA 1
ATOM 510 C C . GLN A 1 68 ? -5.512 4.156 12.256 1.00 90.69 68 GLN A C 1
ATOM 512 O O . GLN A 1 68 ? -5.789 5.183 12.865 1.00 90.69 68 GLN A O 1
ATOM 517 N N . PHE A 1 69 ? -5.333 2.974 12.834 1.00 90.06 69 PHE A N 1
ATOM 518 C CA . PHE A 1 69 ? -5.373 2.719 14.270 1.00 90.06 69 PHE A CA 1
ATOM 519 C C . PHE A 1 69 ? -4.051 2.081 14.687 1.00 90.06 69 PHE A C 1
ATOM 521 O O . PHE A 1 69 ? -3.524 1.219 13.974 1.00 90.06 69 PHE A O 1
ATOM 528 N N . ARG A 1 70 ? -3.490 2.521 15.814 1.00 89.94 70 ARG A N 1
ATOM 529 C CA . ARG A 1 70 ? -2.153 2.111 16.260 1.00 89.94 70 ARG A CA 1
ATOM 530 C C . ARG A 1 70 ? -2.169 1.763 17.740 1.00 89.94 70 ARG A C 1
ATOM 532 O O . ARG A 1 70 ? -2.699 2.533 18.536 1.00 89.94 70 ARG A O 1
ATOM 539 N N . GLY A 1 71 ? -1.526 0.659 18.113 1.00 80.56 71 GLY A N 1
ATOM 540 C CA . GLY A 1 71 ? -1.283 0.340 19.520 1.00 80.56 71 GLY A CA 1
ATOM 541 C C . GLY A 1 71 ? -2.553 0.404 20.381 1.00 80.56 71 GLY A C 1
ATOM 542 O O . GLY A 1 71 ? -3.580 -0.202 20.081 1.00 80.56 71 GLY A O 1
ATOM 543 N N . SER A 1 72 ? -2.506 1.234 21.425 1.00 77.31 72 SER A N 1
ATOM 544 C CA . SER A 1 72 ? -3.604 1.436 22.378 1.00 77.31 72 SER A CA 1
ATOM 545 C C . SER A 1 72 ? -4.878 2.059 21.793 1.00 77.31 72 SER A C 1
ATOM 547 O O . SER A 1 72 ? -5.915 2.012 22.443 1.00 77.31 72 SER A O 1
ATOM 549 N N . GLU A 1 73 ? -4.831 2.643 20.592 1.00 79.56 73 GLU A N 1
ATOM 550 C CA . GLU A 1 73 ? -6.009 3.203 19.905 1.00 79.56 73 GLU A CA 1
ATOM 551 C C . GLU A 1 73 ? -6.847 2.122 19.202 1.00 79.56 73 GLU A C 1
ATOM 553 O O . GLU A 1 73 ? -7.892 2.406 18.615 1.00 79.56 73 GLU A O 1
ATOM 558 N N . MET A 1 74 ? -6.377 0.875 19.211 1.00 79.38 74 MET A N 1
ATOM 559 C CA . MET A 1 74 ? -6.973 -0.210 18.450 1.00 79.38 74 MET A CA 1
ATOM 560 C C . MET A 1 74 ? -8.132 -0.846 19.217 1.00 79.38 74 MET A C 1
ATOM 562 O O . MET A 1 74 ? -7.952 -1.616 20.165 1.00 79.38 74 MET A O 1
ATOM 566 N N . ALA A 1 75 ? -9.344 -0.502 18.788 1.00 73.62 75 ALA A N 1
ATOM 567 C CA . ALA A 1 75 ? -10.562 -1.157 19.238 1.00 73.62 75 ALA A CA 1
ATOM 568 C C . ALA A 1 75 ? -10.619 -2.613 18.742 1.00 73.62 75 ALA A C 1
ATOM 570 O O . ALA A 1 75 ? -10.018 -2.963 17.727 1.00 73.62 75 ALA A O 1
ATOM 571 N N . GLU A 1 76 ? -11.389 -3.459 19.432 1.00 77.06 76 GLU A N 1
ATOM 572 C CA . GLU A 1 76 ? -11.613 -4.861 19.027 1.00 77.06 76 GLU A CA 1
ATOM 573 C C . GLU A 1 76 ? -12.300 -4.979 17.659 1.00 77.06 76 GLU A C 1
ATOM 575 O O . GLU A 1 76 ? -12.166 -5.984 16.967 1.00 77.06 76 GLU A O 1
ATOM 580 N N . SER A 1 77 ? -13.005 -3.923 17.251 1.00 80.62 77 SER A N 1
ATOM 581 C CA . SER A 1 77 ? -13.616 -3.788 15.935 1.00 80.62 77 SER A CA 1
ATOM 582 C C . SER A 1 77 ? -13.661 -2.320 15.523 1.00 80.62 77 SER A C 1
ATOM 584 O O . SER A 1 77 ? -13.857 -1.447 16.369 1.00 80.62 77 SER A O 1
ATOM 586 N N . PHE A 1 78 ? -13.557 -2.052 14.224 1.00 81.25 78 PHE A N 1
ATOM 587 C CA . PHE A 1 78 ? -13.776 -0.730 13.644 1.00 81.25 78 PHE A CA 1
ATOM 588 C C . PHE A 1 78 ? -14.654 -0.852 12.396 1.00 81.25 78 PHE A C 1
ATOM 590 O O . PHE A 1 78 ? -14.588 -1.843 11.669 1.00 81.25 78 PHE A O 1
ATOM 597 N N . ALA A 1 79 ? -15.486 0.158 12.157 1.00 84.81 79 ALA A N 1
ATOM 598 C CA . ALA A 1 79 ? -16.342 0.241 10.982 1.00 84.81 79 ALA A CA 1
ATOM 599 C C . ALA A 1 79 ? -15.828 1.342 10.052 1.00 84.81 79 ALA A C 1
ATOM 601 O O . ALA A 1 79 ? -15.457 2.422 10.514 1.00 84.81 79 ALA A O 1
ATOM 602 N N . LEU A 1 80 ? -15.816 1.072 8.746 1.00 85.31 80 LEU A N 1
ATOM 603 C CA . LEU A 1 80 ? -15.402 2.041 7.739 1.00 85.31 80 LEU A CA 1
ATOM 604 C C . LEU A 1 80 ? -16.313 1.998 6.518 1.00 85.31 80 LEU A C 1
ATOM 606 O O . LEU A 1 80 ? -16.676 0.922 6.046 1.00 85.31 80 LEU A O 1
ATOM 610 N N . THR A 1 81 ? -16.599 3.171 5.962 1.00 86.19 81 THR A N 1
ATOM 611 C CA . THR A 1 81 ? -17.231 3.296 4.647 1.00 86.19 81 THR A CA 1
ATOM 612 C C . THR A 1 81 ? -16.139 3.467 3.603 1.00 86.19 81 THR A C 1
ATOM 614 O O . THR A 1 81 ? -15.365 4.421 3.666 1.00 86.19 81 THR A O 1
ATOM 617 N N . VAL A 1 82 ? -16.076 2.554 2.635 1.00 83.56 82 VAL A N 1
ATOM 618 C CA . VAL A 1 82 ? -15.088 2.590 1.550 1.00 83.56 82 VAL A CA 1
ATOM 619 C C . VAL A 1 82 ? -15.782 2.802 0.209 1.00 83.56 82 VAL A C 1
ATOM 621 O O . VAL A 1 82 ? -16.796 2.174 -0.089 1.00 83.56 82 VAL A O 1
ATOM 624 N N . GLY A 1 83 ? -15.253 3.725 -0.594 1.00 79.62 83 GLY A N 1
ATOM 625 C CA . GLY A 1 83 ? -15.729 3.976 -1.951 1.00 79.62 83 GLY A CA 1
ATOM 626 C C . GLY A 1 83 ? -14.913 3.182 -2.964 1.00 79.62 83 GLY A C 1
ATOM 627 O O . GLY A 1 83 ? -13.688 3.304 -2.989 1.00 79.62 83 GLY A O 1
ATOM 628 N N . PHE A 1 84 ? -15.584 2.406 -3.815 1.00 77.94 84 PHE A N 1
ATOM 629 C CA . PHE A 1 84 ? -14.938 1.699 -4.920 1.00 77.94 84 PHE A CA 1
ATOM 630 C C . PHE A 1 84 ? -15.049 2.506 -6.219 1.00 77.94 84 PHE A C 1
ATOM 632 O O . PHE A 1 84 ? -16.127 3.028 -6.525 1.00 77.94 84 PHE A O 1
ATOM 639 N N . PRO A 1 85 ? -13.959 2.643 -6.993 1.00 69.12 85 PRO A N 1
ATOM 640 C CA . PRO A 1 85 ? -14.012 3.325 -8.278 1.00 69.12 85 PRO A CA 1
ATOM 641 C C . PRO A 1 85 ? -14.887 2.536 -9.264 1.00 69.12 85 PRO A C 1
ATOM 643 O O . PRO A 1 85 ? -14.770 1.319 -9.372 1.00 69.12 85 PRO A O 1
ATOM 646 N N . LYS A 1 86 ? -15.752 3.234 -10.015 1.00 67.75 86 LYS A N 1
ATOM 647 C CA . LYS A 1 86 ? -16.585 2.615 -11.068 1.00 67.75 86 LYS A CA 1
ATOM 648 C C . LYS A 1 86 ? -15.754 2.035 -12.215 1.00 67.75 86 LYS A C 1
ATOM 650 O O . LYS A 1 86 ? -16.172 1.062 -12.833 1.00 67.75 86 LYS A O 1
ATOM 655 N N . GLU A 1 87 ? -14.597 2.631 -12.495 1.00 67.75 87 GLU A N 1
ATOM 656 C CA . GLU A 1 87 ? -13.670 2.178 -13.529 1.00 67.75 87 GLU A CA 1
ATOM 657 C C . GLU A 1 87 ? -12.368 1.691 -12.897 1.00 67.75 87 GLU A C 1
ATOM 659 O O . GLU A 1 87 ? -11.690 2.423 -12.170 1.00 67.75 87 GLU A O 1
ATOM 664 N N . LYS A 1 88 ? -12.010 0.438 -13.190 1.00 63.66 88 LYS A N 1
ATOM 665 C CA . LYS A 1 88 ? -10.780 -0.179 -12.694 1.00 63.66 88 LYS A CA 1
ATOM 666 C C . LYS A 1 88 ? -9.618 0.253 -13.577 1.00 63.66 88 LYS A C 1
ATOM 668 O O . LYS A 1 88 ? -9.592 -0.039 -14.774 1.00 63.66 88 LYS A O 1
ATOM 673 N N . LYS A 1 89 ? -8.627 0.930 -12.995 1.00 61.59 89 LYS A N 1
ATOM 674 C CA . LYS A 1 89 ? -7.370 1.188 -13.703 1.00 61.59 89 LYS A CA 1
ATOM 675 C C . LYS A 1 89 ? -6.633 -0.138 -13.865 1.00 61.59 89 LYS A C 1
ATOM 677 O O . LYS A 1 89 ? -6.434 -0.859 -12.891 1.00 61.59 89 LYS A O 1
ATOM 682 N N . LYS A 1 90 ? -6.212 -0.464 -15.089 1.00 61.12 90 LYS A N 1
ATOM 683 C CA . LYS A 1 90 ? -5.333 -1.613 -15.323 1.00 61.12 90 LYS A CA 1
ATOM 684 C C . LYS A 1 90 ? -3.989 -1.344 -14.632 1.00 61.12 90 LYS A C 1
ATOM 686 O O . LYS A 1 90 ? -3.200 -0.547 -15.128 1.00 61.12 90 LYS A O 1
ATOM 691 N N . GLY A 1 91 ? -3.765 -1.958 -13.468 1.00 57.75 91 GLY A N 1
ATOM 692 C CA . GLY A 1 91 ? -2.497 -1.878 -12.736 1.00 57.75 91 GLY A CA 1
ATOM 693 C C . GLY A 1 91 ? -1.329 -2.394 -13.583 1.00 57.75 91 GLY A C 1
ATOM 694 O O . GLY A 1 91 ? -1.422 -3.454 -14.201 1.00 57.75 91 GLY A O 1
ATOM 695 N N . GLY A 1 92 ? -0.238 -1.626 -13.639 1.00 54.09 92 GLY A N 1
ATOM 696 C CA . GLY A 1 92 ? 0.905 -1.825 -14.543 1.00 54.09 92 GLY A CA 1
ATOM 697 C C . GLY A 1 92 ? 1.959 -2.835 -14.068 1.00 54.09 92 GLY A C 1
ATOM 698 O O . GLY A 1 92 ? 3.126 -2.720 -14.437 1.00 54.09 92 GLY A O 1
ATOM 699 N N . VAL A 1 93 ? 1.588 -3.804 -13.227 1.00 56.78 93 VAL A N 1
ATOM 700 C CA . VAL A 1 93 ? 2.558 -4.650 -12.498 1.00 56.78 93 VAL A CA 1
ATOM 701 C C . VAL A 1 93 ? 3.257 -5.675 -13.398 1.00 56.78 93 VAL A C 1
ATOM 703 O O . VAL A 1 93 ? 4.395 -6.048 -13.130 1.00 56.78 93 VAL A O 1
ATOM 706 N N . GLY A 1 94 ? 2.635 -6.086 -14.508 1.00 56.03 94 GLY A N 1
ATOM 707 C CA . GLY A 1 94 ? 3.178 -7.147 -15.368 1.00 56.03 94 GLY A CA 1
ATOM 708 C C . GLY A 1 94 ? 4.494 -6.800 -16.080 1.00 56.03 94 GLY A C 1
ATOM 709 O O . GLY A 1 94 ? 5.305 -7.690 -16.323 1.00 56.03 94 GLY A O 1
ATOM 710 N N . TYR A 1 95 ? 4.740 -5.520 -16.384 1.00 57.59 95 TYR A N 1
ATOM 711 C CA . TYR A 1 95 ? 5.879 -5.104 -17.219 1.00 57.59 95 TYR A CA 1
ATOM 712 C C . TYR A 1 95 ? 6.949 -4.300 -16.471 1.00 57.59 95 TYR A C 1
ATOM 714 O O . TYR A 1 95 ? 8.090 -4.243 -16.928 1.00 57.59 95 TYR A O 1
ATOM 722 N N . GLY A 1 96 ? 6.622 -3.701 -15.319 1.00 63.56 96 GLY A N 1
ATOM 723 C CA . GLY A 1 96 ? 7.525 -2.778 -14.621 1.00 63.56 96 GLY A CA 1
ATOM 724 C C . GLY A 1 96 ? 8.864 -3.406 -14.226 1.00 63.56 96 GLY A C 1
ATOM 725 O O . GLY A 1 96 ? 9.915 -2.818 -14.466 1.00 63.56 96 GLY A O 1
ATOM 726 N N . TYR A 1 97 ? 8.845 -4.631 -13.692 1.00 69.00 97 TYR A N 1
ATOM 727 C CA . TYR A 1 97 ? 10.068 -5.332 -13.286 1.00 69.00 97 TYR A CA 1
ATOM 728 C C . TYR A 1 97 ? 10.985 -5.657 -14.475 1.00 69.00 97 TYR A C 1
ATOM 730 O O . TYR A 1 97 ? 12.189 -5.414 -14.412 1.00 69.00 97 TYR A O 1
ATOM 738 N N . TRP A 1 98 ? 10.418 -6.141 -15.583 1.00 68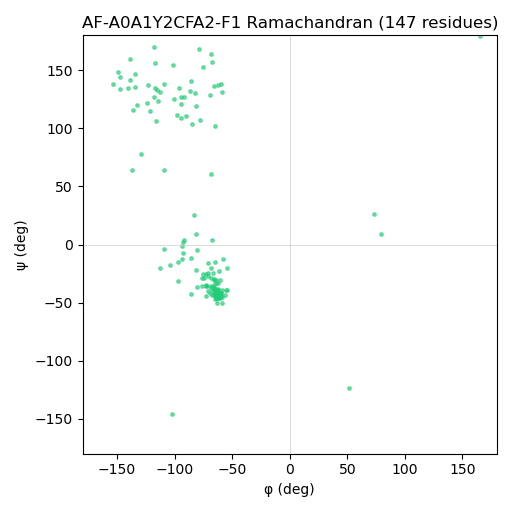.56 98 TRP A N 1
ATOM 739 C CA . TRP A 1 98 ? 11.176 -6.469 -16.793 1.00 68.56 98 TRP A CA 1
ATOM 740 C C . TRP A 1 98 ? 11.797 -5.238 -17.445 1.00 68.56 98 TRP A C 1
ATOM 742 O O . TRP A 1 98 ? 12.937 -5.300 -17.896 1.00 68.56 98 TRP A O 1
ATOM 752 N N . ILE A 1 99 ? 11.084 -4.109 -17.443 1.00 79.25 99 ILE A N 1
ATOM 753 C CA . ILE A 1 99 ? 11.615 -2.836 -17.941 1.00 79.25 99 ILE A CA 1
ATOM 754 C C . ILE A 1 99 ? 12.793 -2.379 -17.078 1.00 79.25 99 ILE A C 1
ATOM 756 O O . ILE A 1 99 ? 13.825 -1.994 -17.617 1.00 79.25 99 ILE A O 1
ATOM 760 N N . VAL A 1 100 ? 12.683 -2.459 -15.748 1.00 77.12 100 VAL A N 1
ATOM 761 C CA . VAL A 1 100 ? 13.788 -2.084 -14.853 1.00 77.12 100 VAL A CA 1
ATOM 762 C C . VAL A 1 100 ? 14.996 -2.997 -15.057 1.00 77.12 100 VAL A C 1
ATOM 764 O O . VAL A 1 100 ? 16.106 -2.494 -15.203 1.00 77.12 100 VAL A O 1
ATOM 767 N N . LEU A 1 101 ? 14.803 -4.318 -15.136 1.00 79.75 101 LEU A N 1
ATOM 768 C CA . LEU A 1 101 ? 15.896 -5.250 -15.431 1.00 79.75 101 LEU A CA 1
ATOM 769 C C . LEU A 1 101 ? 16.547 -4.965 -16.785 1.00 79.75 101 LEU A C 1
ATOM 771 O O . LEU A 1 101 ? 17.770 -4.986 -16.888 1.00 79.75 101 LEU A O 1
ATOM 775 N N . PHE A 1 102 ? 15.743 -4.672 -17.806 1.00 82.81 102 PHE A N 1
ATOM 776 C CA . PHE A 1 102 ? 16.243 -4.294 -19.121 1.00 82.81 102 PHE A CA 1
ATOM 777 C C . PHE A 1 102 ? 17.084 -3.014 -19.051 1.00 82.81 102 PHE A C 1
ATOM 779 O O . PHE A 1 102 ? 18.191 -2.983 -19.578 1.00 82.81 102 PHE A O 1
ATOM 786 N N . LEU A 1 103 ? 16.612 -1.983 -18.347 1.00 83.25 103 LEU A N 1
ATOM 787 C CA . LEU A 1 103 ? 17.350 -0.731 -18.171 1.00 83.25 103 LEU A CA 1
ATOM 788 C C . LEU A 1 103 ? 18.656 -0.931 -17.397 1.00 83.25 103 LEU A C 1
ATOM 790 O O . LEU A 1 103 ? 19.674 -0.359 -17.782 1.00 83.25 103 LEU A O 1
ATOM 794 N N . VAL A 1 104 ? 18.655 -1.761 -16.350 1.00 82.56 104 VAL A N 1
ATOM 795 C CA . VAL A 1 104 ? 19.874 -2.120 -15.610 1.00 82.56 104 VAL A CA 1
ATOM 796 C C . VAL A 1 104 ? 20.845 -2.866 -16.521 1.00 82.56 104 VAL A C 1
ATOM 798 O O . VAL A 1 104 ? 22.013 -2.496 -16.574 1.00 82.56 104 VAL A O 1
ATOM 801 N N . ALA A 1 105 ? 20.368 -3.849 -17.290 1.00 83.00 105 ALA A N 1
ATOM 802 C CA . ALA A 1 105 ? 21.187 -4.581 -18.250 1.00 83.00 105 ALA A CA 1
ATOM 803 C C . ALA A 1 105 ? 21.797 -3.640 -19.302 1.00 83.00 105 ALA A C 1
ATOM 805 O O . ALA A 1 105 ? 23.000 -3.704 -19.559 1.00 83.00 105 ALA A O 1
ATOM 806 N N . CYS A 1 106 ? 21.004 -2.712 -19.850 1.00 83.75 106 CYS A N 1
ATOM 807 C CA . CYS A 1 106 ? 21.492 -1.671 -20.748 1.00 83.75 106 CYS A CA 1
ATOM 808 C C . CYS A 1 106 ? 22.554 -0.806 -20.069 1.00 83.75 106 CYS A C 1
ATOM 810 O O . CYS A 1 106 ? 23.626 -0.632 -20.635 1.00 83.75 106 CYS A O 1
ATOM 812 N N . TRP A 1 107 ? 22.301 -0.296 -18.863 1.00 78.69 107 TRP A 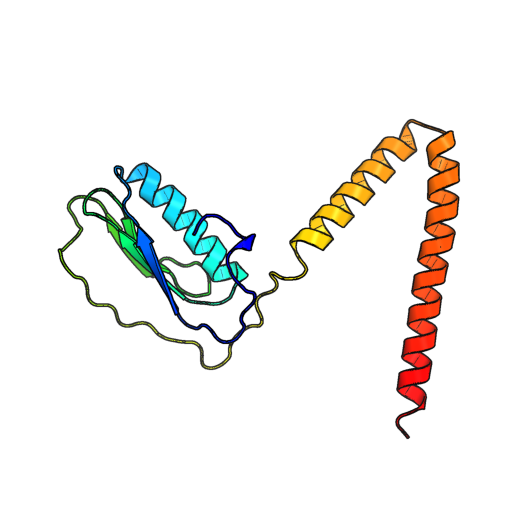N 1
ATOM 813 C CA . TRP A 1 107 ? 23.259 0.550 -18.153 1.00 78.69 107 TRP A CA 1
ATOM 814 C C . TRP A 1 107 ? 24.572 -0.181 -17.862 1.00 78.69 107 TRP A C 1
ATOM 816 O O . TRP A 1 107 ? 25.636 0.371 -18.120 1.00 78.69 107 TRP A O 1
ATOM 826 N N . THR A 1 108 ? 24.522 -1.444 -17.428 1.00 74.56 108 THR A N 1
ATOM 827 C CA . THR A 1 108 ? 25.731 -2.260 -17.246 1.00 74.56 108 THR A CA 1
ATOM 828 C C . THR A 1 108 ? 26.455 -2.514 -18.563 1.00 74.56 108 THR A C 1
ATOM 830 O O . THR A 1 108 ? 27.674 -2.404 -18.611 1.00 74.56 108 THR A O 1
ATOM 833 N N . ALA A 1 109 ? 25.727 -2.770 -19.654 1.00 72.69 109 ALA A N 1
ATOM 834 C CA . ALA A 1 109 ? 26.328 -2.939 -20.971 1.00 72.69 109 ALA A CA 1
ATOM 835 C C . ALA A 1 109 ? 26.987 -1.639 -21.461 1.00 72.69 109 ALA A C 1
ATOM 837 O O . ALA A 1 109 ? 28.079 -1.697 -22.008 1.00 72.69 109 ALA A O 1
ATOM 838 N N . PHE A 1 110 ? 26.375 -0.474 -21.218 1.00 67.88 110 PHE A N 1
ATOM 839 C CA . PHE A 1 110 ? 26.935 0.841 -21.551 1.00 67.88 110 PHE A CA 1
ATOM 840 C C . PHE A 1 110 ? 28.112 1.247 -20.645 1.00 67.88 110 PHE A C 1
ATOM 842 O O . PHE A 1 110 ? 29.056 1.867 -21.123 1.00 67.88 110 PHE A O 1
ATOM 849 N N . GLY A 1 111 ? 28.093 0.888 -19.359 1.00 62.69 111 GLY A N 1
ATOM 850 C CA . GLY A 1 111 ? 29.194 1.160 -18.429 1.00 62.69 111 GLY A CA 1
ATOM 851 C C . GLY A 1 111 ? 30.418 0.273 -18.674 1.00 62.69 111 GLY A C 1
ATOM 852 O O . GLY A 1 111 ? 31.547 0.739 -18.573 1.00 62.69 111 GLY A O 1
ATOM 853 N N . VAL A 1 112 ? 30.206 -0.990 -19.058 1.00 55.75 112 VAL A N 1
ATOM 854 C CA . VAL A 1 112 ? 31.276 -1.914 -19.483 1.00 55.75 112 VAL A CA 1
ATOM 855 C C . VAL A 1 112 ? 31.765 -1.586 -20.906 1.00 55.75 112 VAL A C 1
ATOM 857 O O . VAL A 1 112 ? 32.934 -1.771 -21.228 1.00 55.75 112 VAL A O 1
ATOM 860 N N . TRP A 1 113 ? 30.901 -1.024 -21.756 1.00 51.12 113 TRP A N 1
ATOM 861 C CA . TRP A 1 113 ? 31.240 -0.554 -23.106 1.00 51.12 113 TRP A CA 1
ATOM 862 C C . TRP A 1 113 ? 32.314 0.541 -23.132 1.00 51.12 113 TRP A C 1
ATOM 864 O O . TRP A 1 113 ? 33.058 0.639 -24.108 1.00 51.12 113 TRP A O 1
ATOM 874 N N . GLU A 1 114 ? 32.416 1.384 -22.102 1.00 56.62 114 GLU A N 1
ATOM 875 C CA . GLU A 1 114 ? 33.466 2.411 -22.046 1.00 56.62 114 GLU A CA 1
ATOM 876 C C . GLU A 1 114 ? 34.849 1.842 -21.708 1.00 56.62 114 GLU A C 1
ATOM 878 O O . GLU A 1 114 ? 35.853 2.431 -22.111 1.00 56.62 114 GLU A O 1
ATOM 883 N N . SER A 1 115 ? 34.913 0.695 -21.030 1.00 63.22 115 SER A N 1
ATOM 884 C CA . SER A 1 115 ? 36.146 0.151 -20.458 1.00 63.22 115 SER A CA 1
ATOM 885 C C . SER A 1 115 ? 36.768 -1.015 -21.232 1.00 63.22 115 SER A C 1
ATOM 887 O O . SER A 1 115 ? 37.960 -1.252 -21.044 1.00 63.22 115 SER A O 1
ATOM 889 N N . ASP A 1 116 ? 36.034 -1.693 -22.125 1.00 61.97 116 ASP A N 1
ATOM 890 C CA . ASP A 1 116 ? 36.542 -2.874 -22.843 1.00 61.97 116 ASP A CA 1
ATOM 891 C C . ASP A 1 116 ? 36.280 -2.835 -24.375 1.00 61.97 116 ASP A C 1
ATOM 893 O O . ASP A 1 116 ? 35.124 -2.770 -24.815 1.00 61.97 116 ASP A O 1
ATOM 897 N N . PRO A 1 117 ? 37.330 -2.866 -25.227 1.00 70.62 117 PRO A N 1
ATOM 898 C CA . PRO A 1 117 ? 37.193 -2.861 -26.684 1.00 70.62 117 PRO A CA 1
ATOM 899 C C . PRO A 1 117 ? 36.552 -4.128 -27.283 1.00 70.62 117 PRO A C 1
ATOM 901 O O . PRO A 1 117 ? 35.942 -4.007 -28.346 1.00 70.62 117 PRO A O 1
ATOM 904 N N . GLU A 1 118 ? 36.600 -5.300 -26.637 1.00 66.94 118 GLU A N 1
ATOM 905 C CA . GLU A 1 118 ? 35.921 -6.512 -27.147 1.00 66.94 118 GLU A CA 1
ATOM 906 C C . GLU A 1 118 ? 34.394 -6.417 -26.979 1.00 66.94 118 GLU A C 1
ATOM 908 O O . GLU A 1 118 ? 33.612 -6.825 -27.846 1.00 66.94 118 GLU A O 1
ATOM 913 N N . VAL A 1 119 ? 33.943 -5.780 -25.894 1.00 62.22 119 VAL A N 1
ATOM 914 C CA . VAL A 1 119 ? 32.516 -5.547 -25.620 1.00 62.22 119 VAL A CA 1
ATOM 915 C C . VAL A 1 119 ? 31.915 -4.545 -26.614 1.00 62.22 119 VAL A C 1
ATOM 917 O O . VAL A 1 119 ? 30.735 -4.657 -26.970 1.00 62.22 119 VAL A O 1
ATOM 920 N N . LYS A 1 120 ? 32.726 -3.616 -27.148 1.00 63.72 120 LYS A N 1
ATOM 921 C CA . LYS A 1 120 ? 32.296 -2.679 -28.200 1.00 63.72 120 LYS A CA 1
ATOM 922 C C . LYS A 1 120 ? 31.883 -3.374 -29.495 1.00 63.72 120 LYS A C 1
ATOM 924 O O . LYS A 1 120 ? 30.912 -2.965 -30.136 1.00 63.72 120 LYS A O 1
ATOM 929 N N . GLU A 1 121 ? 32.579 -4.437 -29.879 1.00 67.75 121 GLU A N 1
ATOM 930 C CA . GLU A 1 121 ? 32.265 -5.175 -31.104 1.00 67.75 121 GLU A CA 1
ATOM 931 C C . GLU A 1 121 ? 30.976 -6.001 -30.944 1.00 67.75 121 GLU A C 1
ATOM 933 O O . GLU A 1 121 ? 30.066 -5.928 -31.779 1.00 67.75 121 GLU A O 1
ATOM 938 N N . LEU A 1 122 ? 30.833 -6.691 -29.807 1.00 63.72 122 LEU A N 1
ATOM 939 C CA . LEU A 1 122 ? 29.650 -7.487 -29.456 1.00 63.72 122 LEU A CA 1
ATOM 940 C C . LEU A 1 122 ? 28.367 -6.649 -29.365 1.00 63.72 122 LEU A C 1
ATOM 942 O O . LEU A 1 122 ? 27.327 -7.025 -29.915 1.00 63.72 122 LEU A O 1
ATOM 946 N N . VAL A 1 123 ? 28.423 -5.489 -28.711 1.00 61.34 123 VAL A N 1
ATOM 947 C CA . VAL A 1 123 ? 27.260 -4.601 -28.578 1.00 61.34 123 VAL A CA 1
ATOM 948 C C . VAL A 1 123 ? 26.964 -3.867 -29.894 1.00 61.34 123 VAL A C 1
ATOM 950 O O . VAL A 1 123 ? 25.795 -3.628 -30.198 1.00 61.34 123 VAL A O 1
ATOM 953 N N . GLY A 1 124 ? 27.965 -3.595 -30.741 1.00 66.50 124 GLY A N 1
ATOM 954 C CA . GLY A 1 124 ? 27.747 -3.118 -32.113 1.00 66.50 124 GLY A CA 1
ATOM 955 C C . GLY A 1 124 ? 26.968 -4.132 -32.961 1.00 66.50 124 GLY A C 1
ATOM 956 O O . GLY A 1 124 ? 25.984 -3.782 -33.624 1.00 66.50 124 GLY A O 1
ATOM 957 N N . ALA A 1 125 ? 27.340 -5.411 -32.872 1.00 68.50 125 ALA A N 1
ATOM 958 C CA . ALA A 1 125 ? 26.617 -6.504 -33.516 1.00 68.50 125 ALA A CA 1
ATOM 959 C C . ALA A 1 125 ? 25.191 -6.672 -32.954 1.00 68.50 125 ALA A C 1
ATOM 961 O O . ALA A 1 125 ? 24.245 -6.872 -33.723 1.00 68.50 125 ALA A O 1
ATOM 962 N N . TRP A 1 126 ? 25.008 -6.529 -31.635 1.00 64.38 126 TRP A N 1
ATOM 963 C CA . TRP A 1 126 ? 23.695 -6.596 -30.985 1.00 64.38 126 TRP A CA 1
ATOM 964 C C . TRP A 1 126 ? 22.790 -5.417 -31.360 1.00 64.38 126 TRP A C 1
ATOM 966 O O . TRP A 1 126 ? 21.638 -5.635 -31.731 1.00 64.38 126 TRP A O 1
ATOM 976 N N . LYS A 1 127 ? 23.311 -4.183 -31.388 1.00 63.47 127 LYS A N 1
ATOM 977 C CA . LYS A 1 127 ? 22.590 -2.977 -31.836 1.00 63.47 127 LYS A CA 1
ATOM 978 C C . LYS A 1 127 ? 22.057 -3.147 -33.259 1.00 63.47 127 LYS A C 1
ATOM 980 O O . LYS A 1 127 ? 20.891 -2.864 -33.517 1.00 63.47 127 LYS A O 1
ATOM 985 N N . ASN A 1 128 ? 22.861 -3.708 -34.162 1.00 69.94 128 ASN A N 1
ATOM 986 C CA . ASN A 1 128 ? 22.440 -4.024 -35.532 1.00 69.94 128 ASN A CA 1
ATOM 987 C C . ASN A 1 128 ? 21.405 -5.161 -35.618 1.00 69.94 128 ASN A C 1
ATOM 989 O O . ASN A 1 128 ? 20.714 -5.300 -36.631 1.00 69.94 128 ASN A O 1
ATOM 993 N N . ARG A 1 129 ? 21.301 -6.002 -34.585 1.00 67.06 129 ARG A N 1
ATOM 994 C CA . ARG A 1 129 ? 20.308 -7.081 -34.490 1.00 67.06 129 ARG A CA 1
ATOM 995 C C . ARG A 1 129 ? 18.987 -6.573 -33.915 1.00 67.06 129 ARG A C 1
ATOM 997 O O . ARG A 1 129 ? 17.943 -6.868 -34.482 1.00 67.06 129 ARG A O 1
ATOM 1004 N N . VAL A 1 130 ? 19.039 -5.743 -32.873 1.00 58.38 130 VAL A N 1
ATOM 1005 C CA . VAL A 1 130 ? 17.866 -5.079 -32.281 1.00 58.38 130 VAL A CA 1
ATOM 1006 C C . VAL A 1 130 ? 17.241 -4.096 -33.265 1.00 58.38 130 VAL A C 1
ATOM 1008 O O . VAL A 1 130 ? 16.035 -4.129 -33.457 1.00 58.38 130 VAL A O 1
ATOM 1011 N N . LEU A 1 131 ? 18.039 -3.288 -33.972 1.00 63.53 131 LEU A N 1
ATOM 1012 C CA . LEU A 1 131 ? 17.516 -2.382 -35.002 1.00 63.53 131 LEU A CA 1
ATOM 1013 C C . LEU A 1 131 ? 16.842 -3.131 -36.162 1.00 63.53 131 LEU A C 1
ATOM 1015 O O . LEU A 1 131 ? 15.863 -2.640 -36.712 1.00 63.53 131 LEU A O 1
ATOM 1019 N N . ARG A 1 132 ? 17.327 -4.329 -36.518 1.00 64.56 132 ARG A N 1
ATOM 1020 C CA . ARG A 1 132 ? 16.644 -5.202 -37.488 1.00 64.56 132 ARG A CA 1
ATOM 1021 C C . ARG A 1 132 ? 15.344 -5.776 -36.934 1.00 64.56 132 ARG A C 1
ATOM 1023 O O . ARG A 1 132 ? 14.356 -5.803 -37.648 1.00 64.56 132 ARG A O 1
ATOM 1030 N N . PHE A 1 133 ? 15.338 -6.201 -35.674 1.00 54.56 133 PHE A N 1
ATOM 1031 C CA . PHE A 1 133 ? 14.134 -6.708 -35.019 1.00 54.56 133 PHE A CA 1
ATOM 1032 C C . PHE A 1 133 ? 13.039 -5.635 -34.912 1.00 54.56 133 PHE A C 1
ATOM 1034 O O . PHE A 1 133 ? 11.891 -5.917 -35.222 1.00 54.56 133 PHE A O 1
ATOM 1041 N N . VAL A 1 134 ? 13.402 -4.401 -34.546 1.00 55.47 134 VAL A N 1
ATOM 1042 C CA . VAL A 1 134 ? 12.468 -3.265 -34.467 1.00 55.47 134 VAL A CA 1
ATOM 1043 C C . VAL A 1 134 ? 11.910 -2.902 -35.845 1.00 55.47 134 VAL A C 1
ATOM 1045 O O . VAL A 1 134 ? 10.705 -2.730 -35.964 1.00 55.47 134 VAL A O 1
ATOM 1048 N N . ARG A 1 135 ? 12.746 -2.866 -36.895 1.00 58.53 135 ARG A N 1
ATOM 1049 C CA . ARG A 1 135 ? 12.270 -2.621 -38.271 1.00 58.53 135 ARG A CA 1
ATOM 1050 C C . ARG A 1 135 ? 11.316 -3.705 -38.766 1.00 58.53 135 ARG A C 1
ATOM 1052 O O . ARG A 1 135 ? 10.285 -3.380 -39.332 1.00 58.53 135 ARG A O 1
ATOM 1059 N N . ASN A 1 136 ? 11.616 -4.974 -38.491 1.00 54.44 136 ASN A N 1
ATOM 1060 C CA . ASN A 1 136 ? 10.712 -6.070 -38.846 1.00 54.44 136 ASN A CA 1
ATOM 1061 C C . ASN A 1 136 ? 9.371 -5.973 -38.094 1.00 54.44 136 ASN A C 1
ATOM 1063 O O . ASN A 1 136 ? 8.337 -6.313 -38.651 1.00 54.44 136 ASN A O 1
ATOM 1067 N N . PHE A 1 137 ? 9.380 -5.474 -36.854 1.00 48.62 137 PHE A N 1
ATOM 1068 C CA . PHE A 1 137 ? 8.157 -5.211 -36.092 1.00 48.62 137 PHE A CA 1
ATOM 1069 C C . PHE A 1 137 ? 7.329 -4.058 -36.682 1.00 48.62 137 PHE A C 1
ATOM 1071 O O . PHE A 1 137 ? 6.106 -4.136 -36.679 1.00 48.62 137 PHE A O 1
ATOM 1078 N N . GLU A 1 138 ? 7.969 -3.000 -37.191 1.00 51.78 138 GLU A N 1
ATOM 1079 C CA . GLU A 1 138 ? 7.281 -1.897 -37.882 1.00 51.78 138 GLU A CA 1
ATOM 1080 C C . GLU A 1 138 ? 6.679 -2.336 -39.227 1.00 51.78 138 GLU A C 1
ATOM 1082 O O . GLU A 1 138 ? 5.585 -1.890 -39.578 1.00 51.78 138 GLU A O 1
ATOM 1087 N N . ASP A 1 139 ? 7.350 -3.238 -39.947 1.00 50.91 139 ASP A N 1
ATOM 1088 C CA . ASP A 1 139 ? 6.845 -3.799 -41.204 1.00 50.91 139 ASP A CA 1
ATOM 1089 C C . ASP A 1 139 ? 5.655 -4.754 -40.966 1.00 50.91 139 ASP A C 1
ATOM 1091 O O . ASP A 1 139 ? 4.650 -4.672 -41.677 1.00 50.91 139 ASP A O 1
ATOM 1095 N N . ASP A 1 140 ? 5.694 -5.590 -39.922 1.00 48.19 140 ASP A N 1
ATOM 1096 C CA . ASP A 1 140 ? 4.568 -6.466 -39.552 1.00 48.19 140 ASP A CA 1
ATOM 1097 C C . ASP A 1 140 ? 3.331 -5.664 -39.083 1.00 48.19 140 ASP A C 1
AT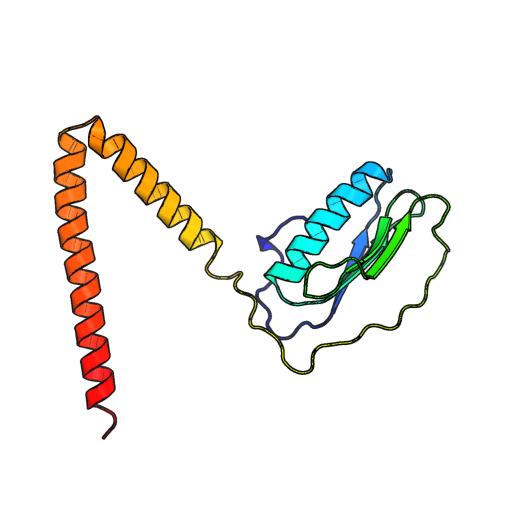OM 1099 O O . ASP A 1 140 ? 2.190 -6.020 -39.402 1.00 48.19 140 ASP A O 1
ATOM 1103 N N . ASP A 1 141 ? 3.532 -4.529 -38.401 1.00 45.16 141 ASP A N 1
ATOM 1104 C CA . ASP A 1 141 ? 2.446 -3.625 -37.990 1.00 45.16 141 ASP A CA 1
ATOM 1105 C C . ASP A 1 141 ? 1.828 -2.872 -39.195 1.00 45.16 141 ASP A C 1
ATOM 1107 O O . ASP A 1 141 ? 0.647 -2.508 -39.171 1.00 45.16 141 ASP A O 1
ATOM 1111 N N . GLN A 1 142 ? 2.573 -2.690 -40.297 1.00 44.91 142 GLN A N 1
ATOM 1112 C CA . GLN A 1 142 ? 2.024 -2.191 -41.569 1.00 44.91 142 GLN A CA 1
ATOM 1113 C C . GLN A 1 142 ? 1.231 -3.256 -42.346 1.00 44.91 142 GLN A C 1
ATOM 1115 O O . GLN A 1 142 ? 0.199 -2.928 -42.947 1.00 44.91 142 GLN A O 1
ATOM 1120 N N . VAL A 1 143 ? 1.644 -4.527 -42.308 1.00 45.00 143 VAL A N 1
ATOM 1121 C CA . VAL A 1 143 ? 0.904 -5.643 -42.936 1.00 45.00 143 VAL A CA 1
ATOM 1122 C C . VAL A 1 143 ? -0.441 -5.885 -42.232 1.00 45.00 143 VAL A C 1
ATOM 1124 O O . VAL A 1 143 ? -1.464 -6.116 -42.885 1.00 45.00 143 VAL A O 1
ATOM 1127 N N . LEU A 1 144 ? -0.491 -5.732 -40.904 1.00 39.94 144 LEU A N 1
ATOM 1128 C CA . LEU A 1 144 ? -1.737 -5.826 -40.128 1.00 39.94 144 LEU A CA 1
ATOM 1129 C C . LEU A 1 144 ? -2.688 -4.636 -40.345 1.00 39.94 144 LEU A C 1
ATOM 1131 O O . LEU A 1 144 ? -3.903 -4.801 -40.239 1.00 39.94 144 LEU A O 1
ATOM 1135 N N . ARG A 1 145 ? -2.178 -3.450 -40.705 1.00 40.53 145 ARG A N 1
ATOM 1136 C CA . ARG A 1 145 ? -3.014 -2.279 -41.043 1.00 40.53 145 ARG A CA 1
ATOM 1137 C C . ARG A 1 145 ? -3.557 -2.295 -42.472 1.00 40.53 145 ARG A C 1
ATOM 1139 O O . ARG A 1 145 ? -4.560 -1.639 -42.731 1.00 40.53 145 ARG A O 1
ATOM 1146 N N . THR A 1 146 ? -2.934 -3.037 -43.384 1.00 42.03 146 THR A N 1
ATOM 1147 C CA . THR A 1 146 ? -3.382 -3.163 -44.786 1.00 42.03 146 THR A CA 1
ATOM 1148 C C . THR A 1 146 ? -4.296 -4.365 -45.035 1.00 42.03 146 THR A C 1
ATOM 1150 O O . THR A 1 146 ? -4.970 -4.403 -46.058 1.00 42.03 146 THR A O 1
ATOM 1153 N N . SER A 1 147 ? -4.392 -5.298 -44.081 1.00 39.00 147 SER A N 1
ATOM 1154 C CA . SER A 1 147 ? -5.289 -6.467 -44.145 1.00 39.00 147 SER A CA 1
ATOM 1155 C C . SER A 1 147 ? -6.673 -6.230 -43.513 1.00 39.00 147 SER A C 1
ATOM 115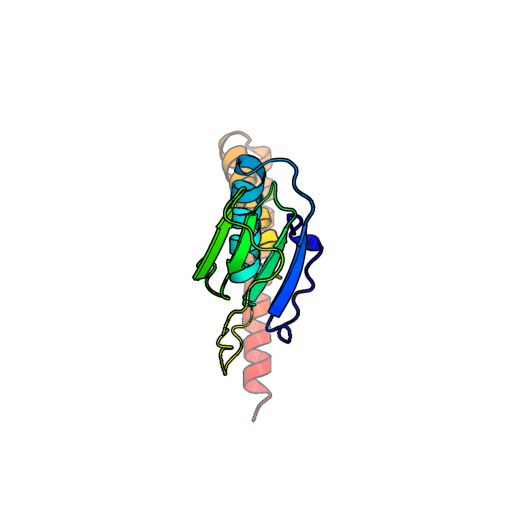7 O O . SER A 1 147 ? -7.489 -7.147 -43.446 1.00 39.00 147 SER A O 1
ATOM 1159 N N . CYS A 1 148 ? -6.945 -5.004 -43.056 1.00 40.94 148 CYS A N 1
ATOM 1160 C CA . CYS A 1 148 ? -8.260 -4.541 -42.612 1.00 40.94 148 CYS A CA 1
ATOM 1161 C C . CYS A 1 148 ? -8.833 -3.540 -43.629 1.00 40.94 148 CYS A C 1
ATOM 1163 O O . CYS A 1 148 ? -9.002 -2.362 -43.313 1.00 40.94 148 CYS A O 1
ATOM 1165 N N . ILE A 1 149 ? -9.097 -4.008 -44.852 1.00 38.12 149 ILE A N 1
ATOM 1166 C CA . ILE A 1 149 ? -10.028 -3.394 -45.813 1.00 38.12 149 ILE A CA 1
ATOM 1167 C C . ILE A 1 149 ? -10.903 -4.511 -46.372 1.00 38.12 149 ILE A C 1
ATOM 1169 O O . ILE A 1 149 ? -10.328 -5.550 -46.765 1.00 38.12 149 ILE A O 1
#

Radius of gyration: 23.23 Å; Cα contacts (8 Å, |Δi|>4): 178; chains: 1; bounding box: 54×20×68 Å